Protein AF-A0A542MFL9-F1 (afdb_monomer_lite)

Secondary structure (DSSP, 8-state):
------PPPEEEEEEEEE-TTSSEEEEEEEEE-STTS--EEEEEEEETTSPPPSS--SSEEEEB----EEEEEETTEEEEE--TT--EEEE-SEETTEEEEEE-

Structure (mmCIF, N/CA/C/O backbone):
data_AF-A0A542MFL9-F1
#
_entry.id   AF-A0A542MFL9-F1
#
loop_
_atom_site.group_PDB
_atom_site.id
_atom_site.type_symbol
_atom_site.label_atom_id
_atom_site.label_alt_id
_atom_site.label_comp_id
_atom_site.label_asym_id
_atom_site.label_entity_id
_atom_site.label_seq_id
_atom_site.pdbx_PDB_ins_code
_atom_site.Cartn_x
_atom_site.Cartn_y
_atom_site.Cartn_z
_atom_site.occupancy
_atom_site.B_iso_or_equiv
_atom_site.auth_seq_id
_atom_site.auth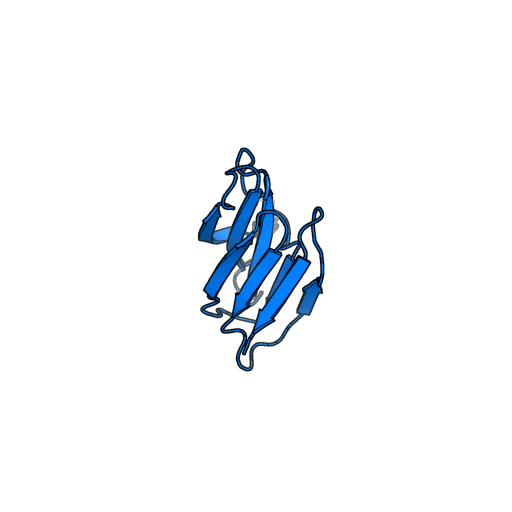_comp_id
_atom_site.auth_asym_id
_atom_site.auth_atom_id
_atom_site.pdbx_PDB_model_num
ATOM 1 N N . MET A 1 1 ? 30.887 21.694 -9.631 1.00 42.88 1 MET A N 1
ATOM 2 C CA . MET A 1 1 ? 29.467 21.310 -9.766 1.00 42.88 1 MET A CA 1
ATOM 3 C C . MET A 1 1 ? 29.339 19.926 -9.159 1.00 42.88 1 MET A C 1
ATOM 5 O O . MET A 1 1 ? 29.827 18.977 -9.754 1.00 42.88 1 MET A O 1
ATOM 9 N N . ILE A 1 2 ? 28.844 19.821 -7.926 1.00 41.28 2 ILE A N 1
ATOM 10 C CA . ILE A 1 2 ? 28.672 18.522 -7.268 1.00 41.28 2 ILE A CA 1
ATOM 11 C C . ILE A 1 2 ? 27.303 18.011 -7.713 1.00 41.28 2 ILE A C 1
ATOM 13 O O . ILE A 1 2 ? 26.281 18.442 -7.191 1.00 41.28 2 ILE A O 1
ATOM 17 N N . LEU A 1 3 ? 27.274 17.171 -8.746 1.00 49.34 3 LEU A N 1
ATOM 18 C CA . LEU A 1 3 ? 26.096 16.366 -9.057 1.00 49.34 3 LEU A CA 1
ATOM 19 C C . LEU A 1 3 ? 26.056 15.249 -8.011 1.00 49.34 3 LEU A C 1
ATOM 21 O O . LEU A 1 3 ? 26.541 14.147 -8.253 1.00 49.34 3 LEU A O 1
ATOM 25 N N . SER A 1 4 ? 25.551 15.561 -6.815 1.00 49.38 4 SER A N 1
ATOM 26 C CA . SER A 1 4 ? 25.119 14.543 -5.859 1.00 49.38 4 SER A CA 1
ATOM 27 C C . SER A 1 4 ? 23.915 13.839 -6.476 1.00 49.38 4 SER A C 1
ATOM 29 O O . SER A 1 4 ? 22.775 14.217 -6.231 1.00 49.38 4 SER A O 1
ATOM 31 N N . GLY A 1 5 ? 24.186 12.868 -7.348 1.00 47.75 5 GLY A N 1
ATOM 32 C CA . GLY A 1 5 ? 23.206 11.946 -7.906 1.00 47.75 5 GLY A CA 1
ATOM 33 C C . GLY A 1 5 ? 22.710 10.995 -6.825 1.00 47.75 5 GLY A C 1
ATOM 34 O O . GLY A 1 5 ? 23.019 9.811 -6.844 1.00 47.75 5 GLY A O 1
ATOM 35 N N . CYS A 1 6 ? 21.976 11.526 -5.854 1.00 55.62 6 CYS A N 1
ATOM 36 C CA . CYS A 1 6 ? 20.904 10.773 -5.238 1.00 55.62 6 CYS A CA 1
ATOM 37 C C . CYS A 1 6 ? 19.684 11.140 -6.074 1.00 55.62 6 CYS A C 1
ATOM 39 O O . CYS A 1 6 ? 19.081 12.182 -5.821 1.00 55.62 6 CYS A O 1
ATOM 41 N N . ASP A 1 7 ? 19.378 10.364 -7.118 1.00 56.97 7 ASP A N 1
ATOM 42 C CA . ASP A 1 7 ? 18.046 10.441 -7.721 1.00 56.97 7 ASP A CA 1
ATOM 43 C C . ASP A 1 7 ? 17.049 10.317 -6.560 1.00 56.97 7 ASP A C 1
ATOM 45 O O . ASP A 1 7 ? 17.104 9.313 -5.835 1.00 56.97 7 ASP A O 1
ATOM 49 N N . PRO A 1 8 ? 16.225 11.344 -6.287 1.00 71.81 8 PRO A N 1
ATOM 50 C CA . PRO A 1 8 ? 15.265 11.252 -5.208 1.00 71.81 8 PRO A CA 1
ATOM 51 C C . PRO A 1 8 ? 14.322 10.106 -5.564 1.00 71.81 8 PRO A C 1
ATOM 53 O O . PRO A 1 8 ? 13.718 10.093 -6.636 1.00 71.81 8 PRO A O 1
ATOM 56 N N . CYS A 1 9 ? 14.244 9.101 -4.694 1.00 78.88 9 CYS A N 1
ATOM 57 C CA . CYS A 1 9 ? 13.178 8.125 -4.807 1.00 78.88 9 CYS A CA 1
ATOM 58 C C . CYS A 1 9 ? 11.870 8.878 -4.603 1.00 78.88 9 CYS A C 1
ATOM 60 O O . CYS A 1 9 ? 11.643 9.444 -3.542 1.00 78.88 9 CYS A O 1
ATOM 62 N N . GLU A 1 10 ? 11.024 8.900 -5.621 1.00 83.25 10 GLU A N 1
ATOM 63 C CA . GLU A 1 10 ? 9.725 9.544 -5.528 1.00 83.25 10 GLU A CA 1
ATOM 64 C C . GLU A 1 10 ? 8.655 8.482 -5.284 1.00 83.25 10 GLU A C 1
ATOM 66 O O . GLU A 1 10 ? 8.645 7.430 -5.932 1.00 83.25 10 GLU A O 1
ATOM 71 N N . ASN A 1 11 ? 7.778 8.758 -4.318 1.00 89.56 11 ASN A N 1
ATOM 72 C CA . ASN A 1 11 ? 6.622 7.939 -3.984 1.00 89.56 11 ASN A CA 1
ATOM 73 C C . ASN A 1 11 ? 5.354 8.637 -4.495 1.00 89.56 11 ASN A C 1
ATOM 75 O O . ASN A 1 11 ? 4.815 9.528 -3.837 1.00 89.56 11 ASN A O 1
ATOM 79 N N . GLU A 1 12 ? 4.842 8.209 -5.644 1.00 89.44 12 GLU A N 1
ATOM 80 C CA . GLU A 1 12 ? 3.598 8.729 -6.208 1.00 89.44 12 GLU A CA 1
ATOM 81 C C . GLU A 1 12 ? 2.404 7.944 -5.656 1.00 89.44 12 GLU A C 1
ATOM 83 O O . GLU A 1 12 ? 2.225 6.762 -5.947 1.00 89.44 12 GLU A O 1
ATOM 88 N N . THR A 1 13 ? 1.563 8.581 -4.842 1.00 92.12 13 THR A N 1
ATOM 89 C CA . THR A 1 13 ? 0.382 7.911 -4.278 1.00 92.12 13 THR A CA 1
ATOM 90 C C . THR A 1 13 ? -0.694 7.717 -5.344 1.00 92.12 13 THR A C 1
ATOM 92 O O . THR A 1 13 ? -1.266 8.682 -5.837 1.00 92.12 13 THR A O 1
ATOM 95 N N . SER A 1 14 ? -1.023 6.460 -5.635 1.00 90.88 14 SER A N 1
ATOM 96 C CA . SER A 1 14 ? -2.067 6.082 -6.592 1.00 90.88 14 SER A CA 1
ATOM 97 C C . SER A 1 14 ? -3.430 5.907 -5.916 1.00 90.88 14 SER A C 1
ATOM 99 O O . SER A 1 14 ? -4.457 6.339 -6.438 1.00 90.88 14 SER A O 1
ATOM 101 N N . GLN A 1 15 ? -3.458 5.303 -4.723 1.00 92.25 15 GLN A N 1
ATOM 102 C CA . GLN A 1 15 ? -4.695 5.049 -3.985 1.00 92.25 15 GLN A CA 1
ATOM 103 C C . GLN A 1 15 ? -4.469 5.202 -2.482 1.00 92.25 15 GLN A C 1
ATOM 105 O O . GLN A 1 15 ? -3.443 4.799 -1.948 1.00 92.25 15 GLN A O 1
ATOM 110 N N . THR A 1 16 ? -5.451 5.743 -1.765 1.00 94.62 16 THR A N 1
ATOM 111 C CA . THR A 1 16 ? -5.478 5.725 -0.297 1.00 94.62 16 THR A CA 1
ATOM 112 C C . THR A 1 16 ? -6.846 5.266 0.176 1.00 94.62 16 THR A C 1
ATOM 114 O O . THR A 1 16 ? -7.864 5.811 -0.242 1.00 94.62 16 THR A O 1
ATOM 117 N N . VAL A 1 17 ? -6.873 4.267 1.057 1.00 95.31 17 VAL A N 1
ATOM 118 C CA . VAL A 1 17 ? -8.105 3.713 1.626 1.00 95.31 17 VAL A CA 1
ATOM 119 C C . VAL A 1 17 ? -7.994 3.707 3.143 1.00 95.31 17 VAL A C 1
ATOM 121 O O . VAL A 1 17 ? -7.095 3.082 3.708 1.00 95.31 17 VAL A O 1
ATOM 124 N N . ILE A 1 18 ? -8.911 4.398 3.810 1.00 95.25 18 ILE A N 1
ATOM 125 C CA . ILE A 1 18 ? -8.951 4.504 5.272 1.00 95.25 18 ILE A CA 1
ATOM 126 C C . ILE A 1 18 ? -9.678 3.280 5.851 1.00 95.25 18 ILE A C 1
ATOM 128 O O . ILE A 1 18 ? -10.625 2.772 5.247 1.00 95.25 18 ILE A O 1
ATOM 132 N N . SER A 1 19 ? -9.219 2.783 7.001 1.00 95.06 19 SER A N 1
ATOM 133 C CA . SER A 1 19 ? -9.868 1.684 7.717 1.00 95.06 19 SER A CA 1
ATOM 134 C C . SER A 1 19 ? -11.237 2.113 8.275 1.00 95.06 19 SER A C 1
ATOM 136 O O . SER A 1 19 ? -11.455 3.304 8.501 1.00 95.06 19 SER A O 1
ATOM 138 N N . PRO A 1 20 ? -12.171 1.182 8.545 1.00 94.50 20 PRO A N 1
ATOM 139 C CA . PRO A 1 20 ? -13.513 1.525 9.024 1.00 94.50 20 PRO A CA 1
ATOM 140 C C . PRO A 1 20 ? -13.551 2.380 10.304 1.00 94.50 20 PRO A C 1
ATOM 142 O O . PRO A 1 20 ? -14.404 3.253 10.424 1.00 94.50 20 PRO A O 1
ATOM 145 N N . SER A 1 21 ? -12.622 2.177 11.244 1.00 93.62 21 SER A N 1
ATOM 146 C CA . SER A 1 21 ? -12.489 3.003 12.458 1.00 93.62 21 SER A CA 1
ATOM 147 C C . SER A 1 21 ? -11.778 4.338 12.244 1.00 93.62 21 SER A C 1
ATOM 149 O O . SER A 1 21 ? -11.713 5.140 13.174 1.00 93.62 21 SER A O 1
ATOM 151 N N . GLY A 1 22 ? -11.183 4.573 11.072 1.00 93.62 22 GLY A N 1
ATOM 152 C CA . GLY A 1 22 ? -10.405 5.779 10.797 1.00 93.62 22 GLY A CA 1
ATOM 153 C C . GLY A 1 22 ? -9.022 5.820 11.451 1.00 93.62 22 GLY A C 1
ATOM 154 O O . GLY A 1 22 ? -8.362 6.851 11.381 1.00 93.62 22 GLY A O 1
ATOM 155 N N . LYS A 1 23 ? -8.565 4.738 12.097 1.00 93.62 23 LYS A N 1
ATOM 156 C CA . LYS A 1 23 ? -7.264 4.706 12.792 1.00 93.62 23 LYS A CA 1
ATOM 157 C C . LYS A 1 23 ? -6.090 4.455 11.857 1.00 93.62 23 LYS A C 1
ATOM 159 O O . LYS A 1 23 ? -5.011 5.004 12.064 1.00 93.62 23 LYS A O 1
ATOM 164 N N . LEU A 1 24 ? -6.293 3.622 10.842 1.00 95.38 24 LEU A N 1
ATOM 165 C CA . LEU A 1 24 ? -5.266 3.227 9.886 1.00 95.38 24 LEU A CA 1
ATOM 166 C C . LEU A 1 24 ? -5.690 3.618 8.476 1.00 95.38 24 LEU A C 1
ATOM 168 O O . LEU A 1 24 ? -6.874 3.785 8.182 1.00 95.38 24 LEU A O 1
ATOM 172 N N . LYS A 1 25 ? -4.719 3.725 7.580 1.00 95.50 25 LYS A N 1
ATOM 173 C CA . LYS A 1 25 ? -4.954 3.812 6.144 1.00 95.50 25 LYS A CA 1
ATOM 174 C C . LYS A 1 25 ? -3.960 2.941 5.397 1.00 95.50 25 LYS A C 1
ATOM 176 O O . LYS A 1 25 ? -2.810 2.792 5.803 1.00 95.50 25 LYS A O 1
ATOM 181 N N . ALA A 1 26 ? -4.439 2.357 4.312 1.00 95.12 26 ALA A N 1
ATOM 182 C CA . ALA A 1 26 ? -3.631 1.639 3.350 1.00 95.12 26 ALA A CA 1
ATOM 183 C C . ALA A 1 26 ? -3.385 2.573 2.167 1.00 95.12 26 ALA A C 1
ATOM 185 O O . ALA A 1 26 ? -4.335 3.081 1.568 1.00 95.12 26 ALA A O 1
ATOM 186 N N . VAL A 1 27 ? -2.118 2.813 1.859 1.00 95.12 27 VAL A N 1
ATOM 187 C CA . VAL A 1 27 ? -1.676 3.684 0.775 1.00 95.12 27 VAL A CA 1
ATOM 188 C C . VAL A 1 27 ? -1.000 2.814 -0.272 1.00 95.12 27 VAL A C 1
ATOM 190 O O . VAL A 1 27 ? -0.041 2.109 0.038 1.00 95.12 27 VAL A O 1
ATOM 193 N N . VAL A 1 28 ? -1.517 2.852 -1.495 1.00 94.44 28 VAL A N 1
ATOM 194 C CA . VAL A 1 28 ? -0.886 2.283 -2.685 1.00 94.44 28 VAL A CA 1
ATOM 195 C C . VAL A 1 28 ? -0.150 3.401 -3.387 1.00 94.44 28 VAL A C 1
ATOM 197 O O . VAL A 1 28 ? -0.741 4.439 -3.692 1.00 94.44 28 VAL A O 1
AT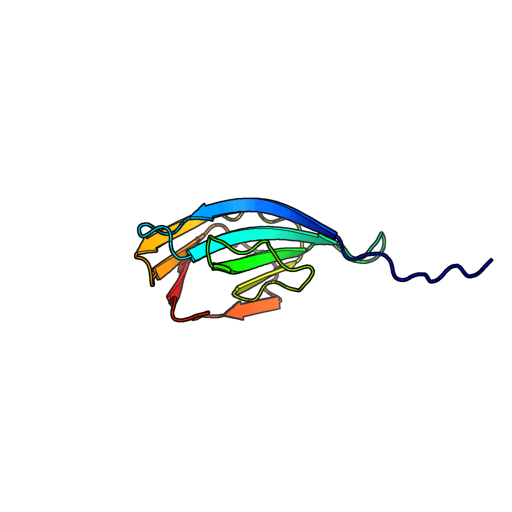OM 200 N N . PHE A 1 29 ? 1.124 3.187 -3.656 1.00 93.00 29 PHE A N 1
ATOM 201 C CA . PHE A 1 29 ? 1.964 4.171 -4.307 1.00 93.00 29 PHE A CA 1
ATOM 202 C C . PHE A 1 29 ? 2.939 3.500 -5.261 1.00 93.00 29 PHE A C 1
ATOM 204 O O . PHE A 1 29 ? 3.339 2.350 -5.075 1.00 93.00 29 PHE A O 1
ATOM 211 N N . ASN A 1 30 ? 3.319 4.232 -6.294 1.00 91.38 30 ASN A N 1
ATOM 212 C CA . ASN A 1 30 ? 4.338 3.840 -7.238 1.00 91.38 30 ASN A CA 1
ATOM 213 C C . ASN A 1 30 ? 5.646 4.494 -6.810 1.00 91.38 30 ASN A C 1
ATOM 215 O O . ASN A 1 30 ? 5.714 5.709 -6.657 1.00 91.38 30 ASN A O 1
ATOM 219 N N . ARG A 1 31 ? 6.675 3.678 -6.585 1.00 88.88 31 ARG A N 1
ATOM 220 C CA . ARG A 1 31 ? 8.011 4.159 -6.242 1.00 88.88 31 ARG A CA 1
ATOM 221 C C . ARG A 1 31 ? 8.936 4.051 -7.442 1.00 88.88 31 ARG A C 1
ATOM 223 O O . ARG A 1 31 ? 9.058 2.965 -8.024 1.00 88.88 31 ARG A O 1
ATOM 230 N N . SER A 1 32 ? 9.613 5.151 -7.761 1.00 85.31 32 SER A N 1
ATOM 231 C CA . SER A 1 32 ? 10.650 5.236 -8.794 1.00 85.31 32 SER A CA 1
ATOM 232 C C . SER A 1 32 ? 11.863 5.999 -8.275 1.00 85.31 32 SER A C 1
ATOM 234 O O . SER A 1 32 ? 11.733 7.124 -7.809 1.00 85.31 32 SER A O 1
ATOM 236 N N . CYS A 1 33 ? 13.046 5.396 -8.384 1.00 79.44 33 CYS A N 1
ATOM 237 C CA . CYS A 1 33 ? 14.319 5.994 -7.971 1.00 79.44 33 CYS A CA 1
ATOM 238 C C . CYS A 1 33 ? 15.174 6.347 -9.199 1.00 79.44 33 CYS A C 1
ATOM 240 O O . CYS A 1 33 ? 16.313 5.899 -9.315 1.00 79.44 33 CYS A O 1
ATOM 242 N N . GLY A 1 34 ? 14.590 7.062 -10.166 1.00 69.62 34 GLY A N 1
ATOM 243 C CA . GLY A 1 34 ? 15.273 7.514 -11.384 1.00 69.62 34 GLY A CA 1
ATOM 244 C C . GLY A 1 34 ? 15.097 6.620 -12.621 1.00 69.62 34 GLY A C 1
ATOM 245 O O . GLY A 1 34 ? 14.506 5.542 -12.571 1.00 69.62 34 GLY A O 1
ATOM 246 N N . ALA A 1 35 ? 15.624 7.093 -13.756 1.00 59.75 35 ALA A N 1
ATOM 247 C CA . ALA A 1 35 ? 15.330 6.599 -15.110 1.00 59.75 35 ALA A CA 1
ATOM 248 C C . ALA A 1 35 ? 15.741 5.142 -15.403 1.00 59.75 35 ALA A C 1
ATOM 250 O O . ALA A 1 35 ? 15.240 4.538 -16.351 1.00 59.75 35 ALA A O 1
ATOM 251 N N . THR A 1 36 ? 16.662 4.577 -14.623 1.00 55.75 36 THR A N 1
ATOM 252 C CA . THR A 1 36 ? 17.148 3.197 -14.787 1.00 55.75 36 THR A CA 1
ATOM 253 C C . THR A 1 36 ? 16.498 2.218 -13.812 1.00 55.75 36 THR A C 1
ATOM 255 O O . THR A 1 36 ? 16.604 1.005 -14.007 1.00 55.75 36 THR A O 1
ATOM 258 N N . THR A 1 37 ? 15.792 2.716 -12.794 1.00 63.47 37 THR A N 1
ATOM 259 C CA . THR A 1 37 ? 15.091 1.891 -11.811 1.00 63.47 37 THR A CA 1
ATOM 260 C C . THR A 1 37 ? 13.635 1.750 -12.243 1.00 63.47 37 THR A C 1
ATOM 262 O O . THR A 1 37 ? 12.895 2.729 -12.291 1.00 63.47 37 THR A O 1
ATOM 265 N N . GLY A 1 38 ? 13.211 0.533 -12.594 1.00 70.25 38 GLY A N 1
ATOM 266 C CA . GLY A 1 38 ? 11.825 0.274 -12.989 1.00 70.25 38 GLY A CA 1
ATOM 267 C C . GLY A 1 38 ? 10.827 0.692 -11.903 1.00 70.25 38 GLY A C 1
ATOM 268 O O . GLY A 1 38 ? 11.110 0.565 -10.711 1.00 70.25 38 GLY A O 1
ATOM 269 N N . PHE A 1 39 ? 9.649 1.171 -12.316 1.00 83.62 39 PHE A N 1
ATOM 270 C CA . PHE A 1 39 ? 8.553 1.476 -11.396 1.00 83.62 39 PHE A CA 1
ATOM 271 C C . PHE A 1 39 ? 8.203 0.248 -10.558 1.00 83.62 39 PHE A C 1
ATOM 273 O O . PHE A 1 39 ? 8.205 -0.881 -11.054 1.00 83.62 39 PHE A O 1
ATOM 280 N N . SER A 1 40 ? 7.866 0.470 -9.294 1.00 89.94 40 SER A N 1
ATOM 281 C CA . SER A 1 40 ? 7.376 -0.580 -8.406 1.00 89.94 40 SER A CA 1
ATOM 282 C C . SER A 1 40 ? 6.090 -0.133 -7.737 1.00 89.94 40 SER A C 1
ATOM 284 O O . SER A 1 40 ? 6.011 0.978 -7.221 1.00 89.94 40 SER A O 1
ATOM 286 N N . THR A 1 41 ? 5.074 -0.989 -7.754 1.00 93.00 41 THR A N 1
ATOM 287 C CA . THR A 1 41 ? 3.816 -0.735 -7.049 1.00 93.00 41 THR A CA 1
ATOM 288 C C . THR A 1 41 ? 3.959 -1.247 -5.630 1.00 93.00 41 THR A C 1
ATOM 290 O O . THR A 1 41 ? 4.210 -2.433 -5.413 1.00 93.00 41 THR A O 1
ATOM 293 N N . GLN A 1 42 ? 3.810 -0.364 -4.658 1.00 94.25 42 GLN A N 1
ATOM 294 C CA . GLN A 1 42 ? 4.038 -0.659 -3.255 1.00 94.25 42 GLN A CA 1
ATOM 295 C C . GLN A 1 42 ? 2.803 -0.316 -2.429 1.00 94.25 42 GLN A C 1
ATOM 297 O O . GLN A 1 42 ? 2.004 0.548 -2.788 1.00 94.25 42 GLN A O 1
ATOM 302 N N . VAL A 1 43 ? 2.631 -1.031 -1.322 1.00 94.75 43 VAL A N 1
ATOM 303 C CA . VAL A 1 43 ? 1.542 -0.813 -0.372 1.00 94.75 43 VAL A CA 1
ATOM 304 C C . VAL A 1 43 ? 2.135 -0.624 1.012 1.00 94.75 43 VAL A C 1
ATOM 306 O O . VAL A 1 43 ? 2.935 -1.449 1.469 1.00 94.75 43 VAL A O 1
ATOM 309 N N . SER A 1 44 ? 1.684 0.429 1.687 1.00 94.75 44 SER A N 1
ATOM 310 C CA . SER A 1 44 ? 1.979 0.684 3.092 1.00 94.75 44 SER A CA 1
ATOM 311 C C . SER A 1 44 ? 0.706 0.817 3.910 1.00 94.75 44 SER A C 1
ATOM 313 O O . SER A 1 44 ? -0.233 1.501 3.507 1.00 94.75 44 SER A O 1
ATOM 315 N N . VAL A 1 45 ? 0.696 0.197 5.087 1.00 94.81 45 VAL A N 1
ATOM 316 C CA . VAL A 1 45 ? -0.313 0.438 6.122 1.00 94.81 45 VAL A CA 1
ATOM 317 C C . VAL A 1 45 ? 0.317 1.321 7.188 1.00 94.81 45 VAL A C 1
ATOM 319 O O . VAL A 1 45 ? 1.325 0.940 7.787 1.00 94.81 45 VAL A O 1
ATOM 322 N N . ILE A 1 46 ? -0.273 2.495 7.401 1.00 94.44 46 ILE A N 1
ATOM 323 C CA . ILE A 1 46 ? 0.196 3.518 8.344 1.00 94.44 46 ILE A CA 1
ATOM 324 C C . ILE A 1 46 ? -0.986 4.104 9.127 1.00 94.44 46 ILE A C 1
ATOM 326 O O . ILE A 1 46 ? -2.138 3.953 8.700 1.00 94.44 46 ILE A O 1
ATOM 330 N N . PRO A 1 47 ? -0.747 4.785 10.259 1.00 94.75 47 PRO A N 1
ATOM 331 C CA . PRO A 1 47 ? -1.782 5.553 10.939 1.00 94.75 47 PRO A CA 1
ATOM 332 C C . PRO A 1 47 ? -2.440 6.569 10.003 1.00 94.75 47 PRO A C 1
ATOM 334 O O . PRO A 1 47 ? -1.780 7.215 9.189 1.00 94.75 47 PRO A O 1
ATOM 337 N N . ALA A 1 48 ? -3.760 6.733 10.105 1.00 93.81 48 ALA A N 1
ATOM 338 C CA . ALA A 1 48 ? -4.500 7.629 9.215 1.00 93.81 48 ALA A CA 1
ATOM 339 C C . ALA A 1 48 ? -4.034 9.093 9.326 1.00 93.81 48 ALA A C 1
ATOM 341 O O . ALA A 1 48 ? -4.061 9.825 8.332 1.00 93.81 48 ALA A O 1
ATOM 342 N N . SER A 1 49 ? -3.556 9.482 10.512 1.00 93.06 49 SER A N 1
ATOM 343 C CA . SER A 1 49 ? -2.998 10.797 10.833 1.00 93.06 49 SER A CA 1
ATOM 344 C C . SER A 1 49 ? -1.602 11.052 10.263 1.00 93.06 49 SER A C 1
ATOM 346 O O . SER A 1 49 ? -1.181 12.202 10.224 1.00 93.06 49 SER A O 1
ATOM 348 N N . GLU A 1 50 ? -0.874 10.016 9.842 1.00 92.62 50 GLU A N 1
ATOM 349 C CA . GLU A 1 50 ? 0.505 10.143 9.363 1.00 92.62 50 GLU A CA 1
ATOM 350 C C . GLU A 1 50 ? 0.566 10.227 7.840 1.00 92.62 50 GLU A C 1
ATOM 352 O O . GLU A 1 50 ? -0.238 9.621 7.135 1.00 92.62 50 GLU A O 1
ATOM 357 N N . SER A 1 51 ? 1.519 10.983 7.306 1.00 90.00 51 SER A N 1
ATOM 358 C CA . SER A 1 51 ? 1.789 11.001 5.866 1.00 90.00 51 SER A CA 1
ATOM 359 C C . SER A 1 51 ? 2.593 9.772 5.451 1.00 90.00 51 SER A C 1
ATOM 361 O O . SER A 1 51 ? 3.298 9.184 6.268 1.00 90.00 51 SER A O 1
ATOM 363 N N . LEU A 1 52 ? 2.492 9.384 4.176 1.00 88.81 52 LEU A N 1
ATOM 364 C CA . LEU A 1 52 ? 3.334 8.321 3.633 1.00 88.81 52 LEU A CA 1
ATOM 365 C C . LEU A 1 52 ? 4.812 8.729 3.798 1.00 88.81 52 LEU A C 1
ATOM 367 O O . LEU A 1 52 ? 5.179 9.797 3.304 1.00 88.81 52 LEU A O 1
ATOM 371 N N . PRO A 1 53 ? 5.645 7.933 4.492 1.00 85.88 53 PRO A N 1
ATOM 372 C CA . PRO A 1 53 ? 7.068 8.225 4.592 1.00 85.88 53 PRO A CA 1
ATOM 373 C C . PRO A 1 53 ? 7.738 8.071 3.221 1.00 85.88 53 PRO A C 1
ATOM 375 O O . PRO A 1 53 ? 7.271 7.307 2.370 1.00 85.88 53 PRO A O 1
ATOM 378 N N . ASP A 1 54 ? 8.869 8.745 3.020 1.00 82.88 54 ASP A N 1
ATOM 379 C CA . ASP A 1 54 ? 9.733 8.536 1.850 1.00 82.88 54 ASP A CA 1
ATOM 380 C C . ASP A 1 54 ? 10.558 7.238 1.989 1.00 82.88 54 ASP A C 1
ATOM 382 O O . ASP A 1 54 ? 11.787 7.187 1.936 1.00 82.88 54 ASP A O 1
ATOM 386 N N . GLU A 1 55 ? 9.849 6.145 2.242 1.00 85.06 55 GLU A N 1
ATOM 38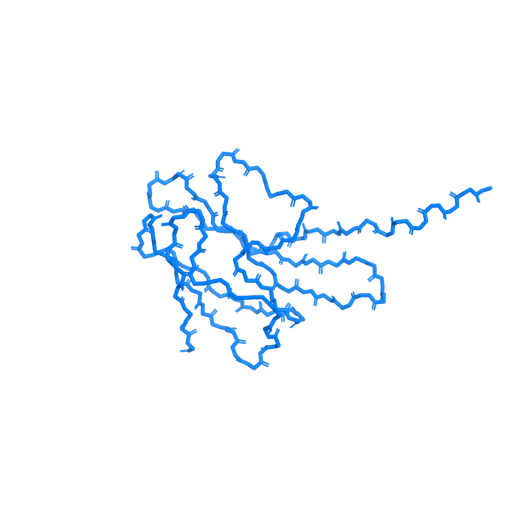7 C CA . GLU A 1 55 ? 10.402 4.821 2.475 1.00 85.06 55 GLU A CA 1
ATOM 388 C C . GLU A 1 55 ? 9.679 3.778 1.620 1.00 85.06 55 GLU A C 1
ATOM 390 O O . GLU A 1 55 ? 8.741 4.072 0.875 1.00 85.06 55 GLU A O 1
ATOM 395 N N . GLY A 1 56 ? 10.175 2.542 1.671 1.00 83.25 56 GLY A N 1
ATOM 396 C CA . GLY A 1 56 ? 9.570 1.429 0.953 1.00 83.25 56 GLY A CA 1
ATOM 397 C C . GLY A 1 56 ? 8.261 0.971 1.596 1.00 83.25 56 GLY A C 1
ATOM 398 O O . GLY A 1 56 ? 8.016 1.165 2.785 1.00 83.25 56 GLY A O 1
ATOM 399 N N . GLY A 1 57 ? 7.438 0.306 0.794 1.00 87.19 57 GLY A N 1
ATOM 400 C CA . GLY A 1 57 ? 6.204 -0.346 1.193 1.00 87.19 57 GLY A CA 1
ATOM 401 C C . GLY A 1 57 ? 6.443 -1.373 2.291 1.00 87.19 57 GLY A C 1
ATOM 402 O O . GLY A 1 57 ? 7.202 -2.325 2.098 1.00 87.19 57 GLY A O 1
ATOM 403 N N . ASN A 1 58 ? 5.761 -1.226 3.427 1.00 92.88 58 ASN A N 1
ATOM 404 C CA . ASN A 1 58 ? 5.878 -2.182 4.531 1.00 92.88 58 ASN A CA 1
ATOM 405 C C . ASN A 1 58 ? 5.013 -3.443 4.334 1.00 92.88 58 ASN A C 1
ATOM 407 O O . ASN A 1 58 ? 5.239 -4.454 4.996 1.00 92.88 58 ASN A O 1
ATOM 411 N N . THR A 1 59 ? 4.025 -3.396 3.432 1.00 92.88 59 THR A N 1
ATOM 412 C CA . THR A 1 59 ? 3.006 -4.444 3.283 1.00 92.88 59 THR A CA 1
ATOM 413 C C . THR A 1 59 ? 3.222 -5.303 2.043 1.00 92.88 59 THR A C 1
ATOM 415 O O . THR A 1 59 ? 3.260 -6.530 2.142 1.00 92.88 59 THR A O 1
ATOM 418 N N . LEU A 1 60 ? 3.362 -4.672 0.878 1.00 93.06 60 LEU A N 1
ATOM 419 C CA . LEU A 1 60 ? 3.508 -5.349 -0.411 1.00 93.06 60 LEU A CA 1
ATOM 420 C C . LEU A 1 60 ? 4.425 -4.522 -1.314 1.00 93.06 60 LEU A C 1
ATOM 422 O O . LEU A 1 60 ? 4.296 -3.302 -1.353 1.00 93.06 60 LEU A O 1
ATOM 426 N N . VAL A 1 61 ? 5.311 -5.178 -2.059 1.00 93.06 61 VAL A N 1
ATOM 427 C CA . VAL A 1 61 ? 6.145 -4.560 -3.099 1.00 93.06 61 VAL A CA 1
ATOM 428 C C . VAL A 1 61 ? 6.069 -5.431 -4.344 1.00 93.06 61 VAL A C 1
ATOM 430 O O . VAL A 1 61 ? 6.445 -6.604 -4.308 1.00 93.06 61 VAL A O 1
ATOM 433 N N . LEU A 1 62 ? 5.584 -4.851 -5.437 1.00 92.50 62 LEU A N 1
ATOM 434 C CA . LEU A 1 62 ? 5.464 -5.474 -6.748 1.00 92.50 62 LEU A CA 1
ATOM 435 C C . LEU A 1 62 ? 6.360 -4.768 -7.763 1.00 92.50 62 LEU A C 1
ATOM 437 O O . LEU A 1 62 ? 6.532 -3.551 -7.717 1.00 92.50 62 LEU A O 1
ATOM 441 N N . GLY A 1 63 ? 6.893 -5.531 -8.709 1.00 90.44 63 GLY A N 1
ATOM 442 C CA . GLY A 1 63 ? 7.572 -5.000 -9.883 1.00 90.44 63 GLY A CA 1
ATOM 443 C C . GLY A 1 63 ? 6.589 -4.491 -10.925 1.00 90.44 63 GLY A C 1
ATOM 444 O O . GLY A 1 63 ? 5.638 -5.187 -11.277 1.00 90.44 63 GLY A O 1
ATOM 445 N N . GLY A 1 64 ? 6.855 -3.295 -11.442 1.00 88.94 64 GLY A N 1
ATOM 446 C CA . GLY A 1 64 ? 6.029 -2.625 -12.437 1.00 88.94 64 GLY A CA 1
ATOM 447 C C . GLY A 1 64 ? 4.850 -1.856 -11.842 1.00 88.94 64 GLY A C 1
ATOM 448 O O . GLY A 1 64 ? 4.665 -1.760 -10.625 1.00 88.94 64 GLY A O 1
ATOM 449 N N . THR A 1 65 ? 4.038 -1.307 -12.741 1.00 88.19 65 THR A N 1
ATOM 450 C CA . THR A 1 65 ? 2.778 -0.629 -12.419 1.00 88.19 65 THR A CA 1
ATOM 451 C C . THR A 1 65 ? 1.640 -1.640 -12.471 1.00 88.19 65 THR A C 1
ATOM 453 O O . THR A 1 65 ? 1.315 -2.160 -13.537 1.00 88.19 65 THR A O 1
ATOM 456 N N . VAL A 1 66 ? 1.048 -1.932 -11.315 1.00 90.44 66 VAL A N 1
ATOM 457 C CA . VAL A 1 66 ? 0.009 -2.950 -11.147 1.00 90.44 66 VAL A CA 1
ATOM 458 C C . VAL A 1 66 ? -1.243 -2.278 -10.587 1.00 90.44 66 VAL A C 1
ATOM 460 O O . VAL A 1 66 ? -1.163 -1.668 -9.520 1.00 90.44 66 VAL A O 1
ATOM 463 N N . PRO A 1 67 ? -2.405 -2.382 -11.256 1.00 88.06 67 PRO A N 1
ATOM 464 C CA . PRO A 1 67 ? -3.652 -1.810 -10.762 1.00 88.06 67 PRO A CA 1
ATOM 465 C C . PRO A 1 67 ? -4.208 -2.666 -9.617 1.00 88.06 67 PRO A C 1
ATOM 467 O O . PRO A 1 67 ? -5.109 -3.487 -9.791 1.00 88.06 67 PRO A O 1
ATOM 470 N N . LEU A 1 68 ? -3.633 -2.495 -8.428 1.00 91.38 68 LEU A N 1
ATOM 471 C CA . LEU A 1 68 ? -4.090 -3.166 -7.220 1.00 91.38 68 LEU A CA 1
ATOM 472 C C . LEU A 1 68 ? -5.413 -2.579 -6.740 1.00 91.38 68 LEU A C 1
ATOM 474 O O . LEU A 1 68 ? -5.617 -1.371 -6.729 1.00 91.38 68 LEU A O 1
ATOM 478 N N . THR A 1 69 ? -6.291 -3.458 -6.270 1.00 91.94 69 THR A N 1
ATOM 479 C CA . THR A 1 69 ? -7.500 -3.067 -5.551 1.00 91.94 69 THR A CA 1
ATOM 480 C C . THR A 1 69 ? -7.333 -3.383 -4.077 1.00 91.94 69 THR A C 1
ATOM 482 O O . THR A 1 69 ? -7.158 -4.545 -3.690 1.00 91.94 69 THR A O 1
ATOM 485 N N . VAL A 1 70 ? -7.416 -2.336 -3.261 1.00 93.56 70 VAL A N 1
ATOM 486 C CA . VAL A 1 70 ? -7.284 -2.404 -1.807 1.00 93.56 70 VAL A CA 1
ATOM 487 C C . VAL A 1 70 ? -8.632 -2.166 -1.149 1.00 93.56 70 VAL A C 1
ATOM 489 O O . VAL A 1 70 ? -9.310 -1.183 -1.436 1.00 93.56 70 VAL A O 1
ATOM 492 N N . ALA A 1 71 ? -9.021 -3.062 -0.245 1.00 94.19 71 ALA A N 1
ATOM 493 C CA . ALA A 1 71 ? -10.263 -2.940 0.503 1.00 94.19 71 ALA A CA 1
ATOM 494 C C . ALA A 1 71 ? -10.090 -3.431 1.940 1.00 94.19 71 ALA A C 1
ATOM 496 O O . ALA A 1 71 ? -9.692 -4.573 2.182 1.00 94.19 71 ALA A O 1
ATOM 497 N N . TRP A 1 72 ? -10.449 -2.591 2.906 1.00 94.69 72 TRP A N 1
ATOM 498 C CA . TRP A 1 72 ? -10.528 -3.004 4.302 1.00 94.69 72 TRP A CA 1
ATOM 499 C C . TRP A 1 72 ? -11.767 -3.872 4.532 1.00 94.69 72 TRP A C 1
ATOM 501 O O . TRP A 1 72 ? -12.872 -3.531 4.117 1.00 94.69 72 TRP A O 1
ATOM 511 N N . ARG A 1 73 ? -11.582 -5.009 5.204 1.00 94.44 73 ARG A N 1
ATOM 512 C CA . ARG A 1 73 ? -12.668 -5.874 5.695 1.00 94.44 73 ARG A CA 1
ATOM 513 C C . ARG A 1 73 ? -13.025 -5.568 7.144 1.00 94.44 73 ARG A C 1
ATOM 515 O O . ARG A 1 73 ? -14.178 -5.717 7.529 1.00 94.44 73 ARG A O 1
ATOM 522 N N . SER A 1 74 ? -12.036 -5.159 7.927 1.00 93.44 74 SER A N 1
ATOM 523 C CA . SER A 1 74 ? -12.157 -4.696 9.309 1.00 93.44 74 SER A CA 1
ATOM 524 C C . SER A 1 74 ? -10.939 -3.832 9.634 1.00 93.44 74 SER A C 1
ATOM 526 O O . SER A 1 74 ? -10.030 -3.726 8.815 1.00 93.44 74 SER A O 1
ATOM 528 N N . ASP A 1 75 ? -10.860 -3.261 10.831 1.00 91.62 75 ASP A N 1
ATOM 529 C CA . ASP A 1 75 ? -9.682 -2.492 11.259 1.00 91.62 75 ASP A CA 1
ATOM 530 C C . ASP A 1 75 ? -8.387 -3.301 11.354 1.00 91.62 75 ASP A C 1
ATOM 532 O O . ASP A 1 75 ? -7.303 -2.727 11.329 1.00 91.62 75 ASP A O 1
ATOM 536 N N . ALA A 1 76 ? -8.498 -4.627 11.429 1.00 92.81 76 ALA A N 1
ATOM 537 C CA . ALA A 1 76 ? -7.372 -5.548 11.499 1.00 92.81 76 ALA A CA 1
ATOM 538 C C . ALA A 1 76 ? -7.329 -6.508 10.300 1.00 92.81 76 ALA A C 1
ATOM 540 O O . ALA A 1 76 ? -6.627 -7.515 10.340 1.00 92.81 76 ALA A O 1
ATOM 541 N N . SER A 1 77 ? -8.094 -6.257 9.234 1.00 93.69 77 SER A N 1
ATOM 542 C CA . SER A 1 77 ? -8.111 -7.127 8.055 1.00 93.69 77 SER A CA 1
ATOM 543 C C . SER A 1 77 ? -8.158 -6.319 6.769 1.00 93.69 77 SER A C 1
ATOM 545 O O . SER A 1 77 ? -9.160 -5.672 6.459 1.00 93.69 77 SER A O 1
ATOM 547 N N . LEU A 1 78 ? -7.081 -6.413 5.996 1.00 94.81 78 LEU A N 1
ATOM 548 C CA . LEU A 1 78 ? -6.929 -5.778 4.698 1.00 94.81 78 LEU A CA 1
ATOM 549 C C . LEU A 1 78 ? -6.976 -6.836 3.600 1.00 94.81 78 LEU A C 1
ATOM 551 O O . LEU A 1 78 ? -6.249 -7.825 3.655 1.00 94.81 78 LEU A O 1
ATOM 555 N N . ASN A 1 79 ? -7.792 -6.607 2.578 1.00 94.75 79 ASN A N 1
ATOM 556 C CA . ASN A 1 79 ? -7.788 -7.418 1.374 1.00 94.75 79 ASN A CA 1
ATOM 557 C C . ASN A 1 79 ? -7.100 -6.667 0.238 1.00 94.75 79 ASN A C 1
ATOM 559 O O . ASN A 1 79 ? -7.474 -5.543 -0.094 1.00 94.75 79 ASN A O 1
ATOM 563 N N . LEU A 1 80 ? -6.139 -7.340 -0.382 1.00 93.25 80 LEU A N 1
ATOM 564 C CA . LEU A 1 80 ? -5.449 -6.903 -1.584 1.00 93.25 80 LEU A CA 1
ATOM 565 C C . LEU A 1 80 ? -5.820 -7.848 -2.722 1.00 93.25 80 LEU A C 1
ATOM 567 O O . LEU A 1 80 ? -5.836 -9.066 -2.544 1.00 93.25 80 LEU A O 1
ATOM 571 N N . SER A 1 81 ? -6.145 -7.288 -3.879 1.00 92.38 81 SER A N 1
ATOM 572 C CA . SER A 1 81 ? -6.525 -8.047 -5.073 1.00 92.38 81 SER A CA 1
ATOM 573 C C . SER A 1 81 ? -5.988 -7.397 -6.340 1.00 92.38 81 SER A C 1
ATOM 575 O O . SER A 1 81 ? -5.599 -6.231 -6.312 1.00 92.38 81 SER A O 1
ATOM 577 N N . GLY A 1 82 ? -5.932 -8.158 -7.435 1.00 88.69 82 GLY A N 1
ATOM 578 C CA . GLY A 1 82 ? -5.393 -7.670 -8.708 1.00 88.69 82 GLY A CA 1
ATOM 579 C C . G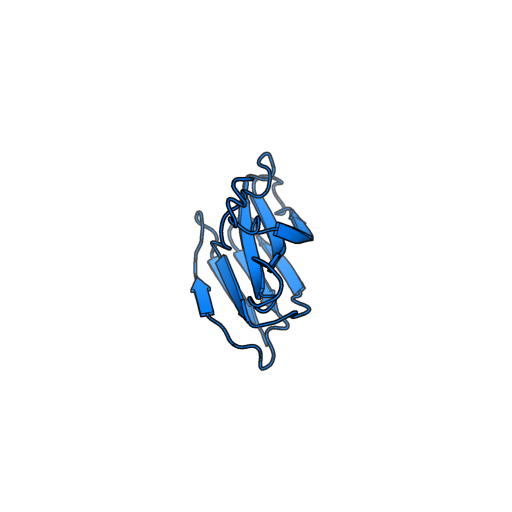LY A 1 82 ? -3.873 -7.793 -8.837 1.00 88.69 82 GLY A C 1
ATOM 580 O O . GLY A 1 82 ? -3.275 -7.077 -9.631 1.00 88.69 82 GLY A O 1
ATOM 581 N N . LEU A 1 83 ? -3.233 -8.690 -8.072 1.00 88.12 83 LEU A N 1
ATOM 582 C CA . LEU A 1 83 ? -1.792 -8.954 -8.209 1.00 88.12 83 LEU A CA 1
ATOM 583 C C . LEU A 1 83 ? -1.467 -9.587 -9.575 1.00 88.12 83 LEU A C 1
ATOM 585 O O . LEU A 1 83 ? -0.402 -9.329 -10.131 1.00 88.12 83 LEU A O 1
ATOM 589 N N . GLY A 1 84 ? -2.381 -10.392 -10.128 1.00 85.62 84 GLY A N 1
ATOM 590 C CA . GLY A 1 84 ? -2.222 -11.017 -11.440 1.00 85.62 84 GLY A CA 1
ATOM 591 C C . GLY A 1 84 ? -0.908 -11.795 -11.562 1.00 85.62 84 GLY A C 1
ATOM 592 O O . GLY A 1 84 ? -0.550 -12.571 -10.679 1.00 85.62 84 GLY A O 1
ATOM 593 N N . ALA A 1 85 ? -0.180 -11.564 -12.657 1.00 84.19 85 ALA A N 1
ATOM 594 C CA . ALA A 1 85 ? 1.142 -12.143 -12.912 1.00 84.19 85 ALA A CA 1
ATOM 595 C C . ALA A 1 85 ? 2.304 -11.212 -12.506 1.00 84.19 85 ALA A C 1
ATOM 597 O O . ALA A 1 85 ? 3.427 -11.385 -12.982 1.00 84.19 85 ALA A O 1
ATOM 598 N N . ALA A 1 86 ? 2.048 -10.196 -11.675 1.00 87.94 86 ALA A N 1
ATOM 599 C CA . ALA A 1 86 ? 3.084 -9.260 -11.257 1.00 87.94 86 ALA A CA 1
ATOM 600 C C . ALA A 1 86 ? 4.181 -9.953 -10.439 1.00 87.94 86 ALA A C 1
ATOM 602 O O . ALA A 1 86 ? 3.919 -10.842 -9.625 1.00 87.94 86 ALA A O 1
ATOM 603 N N . SER A 1 87 ? 5.424 -9.504 -10.613 1.00 89.81 87 SER A N 1
ATOM 604 C CA . SER A 1 87 ? 6.549 -9.985 -9.813 1.00 89.81 87 SER A CA 1
ATOM 605 C C . SER A 1 87 ? 6.436 -9.455 -8.385 1.00 89.81 87 SER A C 1
ATOM 607 O O . SER A 1 87 ? 6.524 -8.252 -8.157 1.00 89.81 87 SER A O 1
ATOM 609 N N . VAL A 1 88 ? 6.237 -10.345 -7.417 1.00 92.00 88 VAL A N 1
ATOM 610 C CA . VAL A 1 88 ? 6.135 -9.993 -5.996 1.00 92.00 88 VAL A CA 1
ATOM 611 C C . VAL A 1 88 ? 7.531 -10.012 -5.376 1.00 92.00 88 VAL A C 1
ATOM 613 O O . VAL A 1 88 ? 8.145 -11.071 -5.283 1.00 92.00 88 VAL A O 1
ATOM 616 N N . PHE A 1 89 ? 8.024 -8.857 -4.931 1.00 89.81 89 PHE A N 1
ATOM 617 C CA . PHE A 1 89 ? 9.316 -8.736 -4.244 1.00 89.81 89 PHE A CA 1
ATOM 618 C C . PHE A 1 89 ? 9.183 -8.823 -2.726 1.00 89.81 89 PHE A C 1
ATOM 620 O O . PHE A 1 89 ? 10.010 -9.446 -2.068 1.00 89.81 89 PHE A O 1
ATOM 627 N N . ASN A 1 90 ? 8.137 -8.213 -2.168 1.00 90.19 90 ASN A N 1
ATOM 628 C CA . ASN A 1 90 ? 7.841 -8.273 -0.741 1.00 90.19 90 ASN A CA 1
ATOM 629 C C . ASN A 1 90 ? 6.349 -8.513 -0.539 1.00 90.19 90 ASN A C 1
ATOM 631 O O . ASN A 1 90 ? 5.534 -7.879 -1.204 1.00 90.19 90 ASN A O 1
ATOM 635 N N . ARG A 1 91 ? 5.988 -9.406 0.382 1.00 92.06 91 ARG A N 1
ATOM 636 C CA . ARG A 1 91 ? 4.598 -9.722 0.715 1.00 92.06 91 ARG A CA 1
ATOM 637 C C . ARG A 1 91 ? 4.500 -10.092 2.182 1.00 92.06 91 ARG A C 1
ATOM 639 O O . ARG A 1 91 ? 4.845 -11.208 2.563 1.00 92.06 91 ARG A O 1
ATOM 646 N N . SER A 1 92 ? 3.960 -9.189 2.986 1.00 92.25 92 SER A N 1
ATOM 647 C CA . SER A 1 92 ? 3.681 -9.481 4.384 1.00 92.25 92 SER A CA 1
ATOM 648 C C . SER A 1 92 ? 2.260 -10.010 4.559 1.00 92.25 92 SER A C 1
ATOM 650 O O . SER A 1 92 ? 1.313 -9.496 3.965 1.00 92.25 92 SER A O 1
ATOM 652 N N . SER A 1 93 ? 2.089 -11.044 5.380 1.00 90.94 93 SER A N 1
ATOM 653 C CA . SER A 1 93 ? 0.770 -11.515 5.822 1.00 90.94 93 SER A CA 1
ATOM 654 C C . SER A 1 93 ? 0.212 -10.699 6.991 1.00 90.94 93 SER A C 1
ATOM 656 O O . SER A 1 93 ? -0.970 -10.824 7.309 1.00 90.94 93 SER A O 1
ATOM 658 N N . SER A 1 94 ? 1.039 -9.873 7.639 1.00 91.38 94 SER A N 1
ATOM 659 C CA . SER A 1 94 ? 0.615 -9.014 8.744 1.00 91.38 94 SER A CA 1
ATOM 660 C C . SER A 1 94 ? 1.516 -7.794 8.924 1.00 91.38 94 SER A C 1
ATOM 662 O O . SER A 1 94 ? 2.735 -7.936 9.004 1.00 91.38 94 SER A O 1
ATOM 664 N N . VAL A 1 95 ? 0.929 -6.609 9.069 1.00 91.62 95 VAL A N 1
ATOM 665 C CA . VAL A 1 95 ? 1.647 -5.344 9.306 1.00 91.62 95 VAL A CA 1
ATOM 666 C C . VAL A 1 95 ? 0.894 -4.526 10.3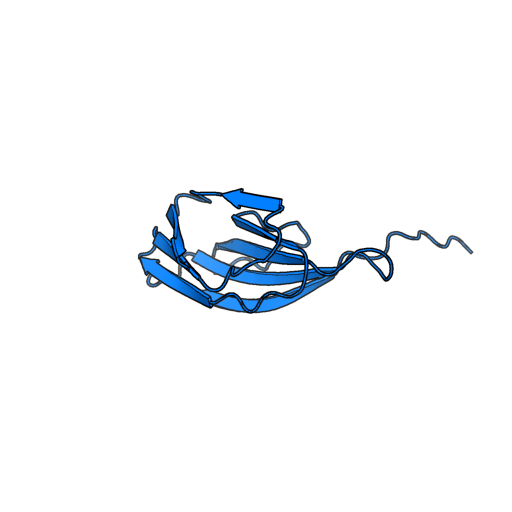39 1.00 91.62 95 VAL A C 1
ATOM 668 O O . VAL A 1 95 ? -0.318 -4.393 10.232 1.00 91.62 95 VAL A O 1
ATOM 671 N N . ALA A 1 96 ? 1.597 -3.966 11.328 1.00 85.69 96 ALA A N 1
ATOM 672 C CA . ALA A 1 96 ? 1.004 -3.084 12.342 1.00 85.69 96 ALA A CA 1
ATOM 673 C C . ALA A 1 96 ? -0.255 -3.671 13.032 1.00 85.69 96 ALA A C 1
ATOM 675 O O . ALA A 1 96 ? -1.197 -2.951 13.347 1.00 85.69 96 ALA A O 1
ATOM 676 N N . GLY A 1 97 ? -0.294 -4.996 13.231 1.00 87.94 97 GLY A N 1
ATOM 677 C CA . GLY A 1 97 ? -1.451 -5.702 13.806 1.00 87.94 97 GLY A CA 1
ATOM 678 C C . GLY A 1 97 ? -2.611 -5.967 12.834 1.00 87.94 97 GLY A C 1
ATOM 679 O O . GLY A 1 97 ? -3.624 -6.529 13.239 1.00 87.94 97 GLY A O 1
ATOM 680 N N . VAL A 1 98 ? -2.469 -5.610 11.557 1.00 93.94 98 VAL A N 1
ATOM 681 C CA . VAL A 1 98 ? -3.441 -5.868 10.488 1.00 93.94 98 VAL A CA 1
ATOM 682 C C . VAL A 1 98 ? -3.058 -7.131 9.733 1.00 93.94 98 VAL A C 1
ATOM 684 O O . VAL A 1 98 ? -1.951 -7.226 9.212 1.00 93.94 98 VAL A O 1
ATOM 687 N N . SER A 1 99 ? -3.977 -8.086 9.620 1.00 94.81 99 SER A N 1
ATOM 688 C CA . SER A 1 99 ? -3.836 -9.256 8.752 1.00 94.81 99 SER A CA 1
ATOM 689 C C . SER A 1 99 ? -4.109 -8.890 7.295 1.00 94.81 99 SER A C 1
ATOM 691 O O . SER A 1 99 ? -5.143 -8.302 6.974 1.00 94.81 99 SER A O 1
ATOM 693 N N . VAL A 1 100 ? -3.204 -9.271 6.397 1.00 94.69 100 VAL A N 1
ATOM 694 C CA . VAL A 1 100 ? -3.270 -8.927 4.974 1.00 94.69 100 VAL A CA 1
ATOM 695 C C . VAL A 1 100 ? -3.571 -10.179 4.162 1.00 94.69 100 VAL A C 1
ATOM 697 O O . VAL A 1 100 ? -2.795 -11.134 4.135 1.00 94.69 100 VAL A O 1
ATOM 700 N N . SER A 1 101 ? -4.727 -10.176 3.506 1.00 93.62 101 SER A N 1
ATOM 701 C CA . SER A 1 101 ? -5.218 -11.270 2.675 1.00 93.62 101 SER A CA 1
ATOM 702 C C . SER A 1 101 ? -5.094 -10.919 1.201 1.00 93.62 101 SER A C 1
ATOM 704 O O . SER A 1 101 ? -5.635 -9.915 0.743 1.00 93.62 101 SER A O 1
ATOM 706 N N . TYR A 1 102 ? -4.434 -11.788 0.446 1.00 91.88 102 TYR A N 1
ATOM 707 C CA . TYR A 1 102 ? -4.247 -11.637 -0.992 1.00 91.88 102 TYR A CA 1
ATOM 708 C C . TYR A 1 102 ? -5.280 -12.493 -1.717 1.00 91.88 102 TYR A C 1
ATOM 710 O O . TYR A 1 102 ? -5.350 -13.702 -1.493 1.00 91.88 102 TYR A O 1
ATOM 718 N N . ARG A 1 103 ? -6.103 -11.864 -2.553 1.00 85.81 103 ARG A N 1
ATOM 719 C CA . ARG A 1 103 ? -7.079 -12.534 -3.414 1.00 85.81 103 ARG A CA 1
ATOM 720 C C . ARG A 1 103 ? -6.666 -12.368 -4.871 1.00 85.81 103 ARG A C 1
ATOM 722 O O . ARG A 1 103 ? -6.132 -11.323 -5.240 1.00 85.81 103 ARG A O 1
ATOM 729 N N . ASN A 1 104 ? -6.908 -13.402 -5.665 1.00 69.38 104 ASN A N 1
ATOM 730 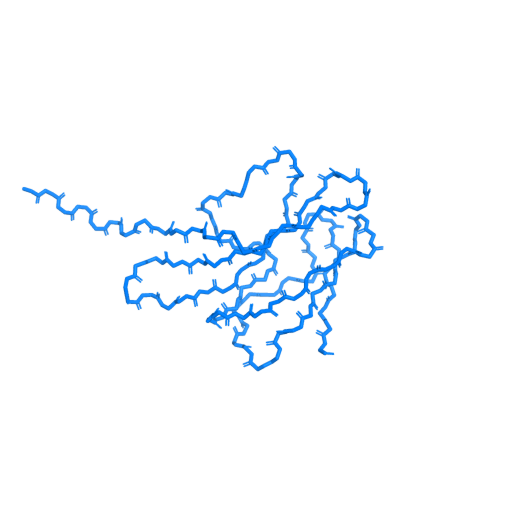C CA . ASN A 1 104 ? -6.731 -13.372 -7.112 1.00 69.38 104 ASN A CA 1
ATOM 731 C C . ASN A 1 104 ? -8.087 -13.225 -7.795 1.00 69.38 104 ASN A C 1
ATOM 733 O O . ASN A 1 104 ? -9.051 -13.826 -7.267 1.00 69.38 104 ASN A O 1
#

Radius of gyration: 14.3 Å; chains: 1; bounding box: 43×35×29 Å

pLDDT: mean 86.6, std 12.6, range [41.28, 95.5]

Foldseek 3Di:
DPPPPQQQWDWAWPDWAAFPVRQKIKTWTWTDRDDVGFIKIAIAIDTNPDDDDSDGHPAWIWGHDWPWDWDHPHPQEIEIERCPPTHTPDHDCGDPNHGYHYDD

Sequence (104 aa):
MILSGCDPCENETSQTVISPSGKLKAVVFNRSCGATTGFSTQVSVIPASESLPDEGGNTLVLGGTVPLTVAWRSDASLNLSGLGAASVFNRSSSVAGVSVSYRN

=== Feature glossary ===
The record interleaves many kinds of information about one protein. Here is each kind framed as the question it answers.

Q: What are the backbone torsion angles?
A: φ (phi) and ψ (psi) are the two rotatable backbone dihedrals per residue: φ is the C(i-1)–N–Cα–C torsion, ψ is the N–Cα–C–N(i+1) torsion, both in degrees on (−180°, 180°]. α-helical residues cluster near (−60°, −45°); β-strand residues near (−120°, +130°). A Ramachandran plot is simply a scatter of (φ, ψ) for every residue.

Q: What is the amino-acid chain?
A: This is the polypeptide sequence — one letter per residue, N-terminus first. Length ranges from a few dozen residues for small domains to over a thousand for large multi-domain proteins.

Q: How mobile is each atom in the crystal?
A: For experimental (PDB) structures, the B-factor (temperature factor) quantifies the positional spread of each atom in the crystal — a combination of thermal vibration and static disorder — in units of Å². High B-factors mark flexible loops or poorly resolved regions; low B-factors mark the rigid, well-ordered core.

Q: Are the domains correctly placed relative to each other?
A: Predicted Aligned Error (PAE) is an AlphaFold confidence matrix: entry (i, j) is the expected error in the position of residue j, in ångströms, when the prediction is superimposed on the true structure at residue i. Low PAE within a block of residues means that block is internally rigid and well-predicted; high PAE between two blocks means their relative placement is uncertain even if each block individually is confident.

Q: How confident is the AlphaFold model at each residue?
A: pLDDT is the predicted lDDT-Cα score: AlphaFold's confidence that the local environment of each residue (all inter-atomic distances within 15 Å) is correctly placed. It is a per-residue number between 0 and 100, with higher meaning more reliable.

Q: What family and function is it annotated with?
A: Functional annotations link the protein to curated databases. InterPro entries identify conserved domains and families by matching the sequence against member-database signatures (Pfam, PROSITE, CDD, …). Gene Ontology (GO) terms describe molecular function, biological process, and cellular component in a controlled vocabulary. CATH places the structure in a hierarchical fold classification (Class/Architecture/Topology/Homologous-superfamily). The organism is the source species.

Q: How big and how compact is the whole molecule?
A: Three whole-structure scalars: the radius of gyration (RMS distance of Cα from centroid, in Å), the count of Cα–Cα contacts (pairs closer than 8 Å and separated by more than four residues in sequence — i.e. tertiary, not local, contacts), and the bounding-box dimensions. Together they distinguish compact globular folds from extended fibres or disordered chains.

Q: What known structures does this most resemble?
A: The Foldseek neighbor list gives the closest experimentally determined structures in the PDB, ranked by structural alignment. TM-score near 1 means near-identical fold; near 0.3 means only rough topology match. This is how one finds what a novel AlphaFold prediction most resembles in the solved-structure universe.

Q: Which residues are buried vs exposed?
A: SASA measures how much of the protein is reachable by solvent. It is computed by rolling a water-sized probe over the atomic surface and summing the exposed area (Å²). Per-residue SASA distinguishes core (buried, low SASA) from surface (exposed, high SASA) residues; total SASA is a whole-molecule size measure.

Q: Which residues are in helices, strands, or loops?
A: Eight-state secondary structure (DSSP): H is the canonical α-helix, G the tighter 3₁₀-helix, I the wider π-helix; E/B are β-structure, T and S are turns and bends, and '-' is everything else. DSSP derives these from the pattern of main-chain N–H···O=C hydrogen bonds, not from the sequence.

Q: Where is each backbone atom in 3D?
A: Structure coordinates are given as an mmCIF _atom_site loop: one row per atom with element, residue name, chain id, sequence number, and x/y/z position in Å. Only the four main-chain atoms per residue are included here; side chains are omitted to keep the record compact.

Q: What if only a Cα trace is available?
A: Three-state secondary structure (P-SEA) collapses the eight DSSP classes into helix (a), strand (b), and coil (c). P-SEA assigns these from Cα geometry alone — distances and angles — without requiring backbone oxygens, so it works on any Cα trace.

Q: What do the rendered images show?
A: The six renders are orthographic views along the three Cartesian axes in both directions. Representation (cartoon, sticks, or surface) and color scheme (sequence-rainbow or by-chain) vary across proteins so the training set covers all the common visualization conventions.

Q: What does the local fold look like, residue by residue?
A: Foldseek's 3Di representation compresses backbone geometry into a per-residue letter drawn from a learned twenty-state alphabet. It captures the tertiary interaction pattern around each residue — which residues are packed against it in space, regardless of where they are in sequence.

Q: What do the diagnostic plots show?
A: The contact map is a binary N×N matrix image: pixel (i, j) is dark where Cα_i and Cα_j are within 8 Å and |i−j|>4. Because the |i−j|>4 filter removes local helical contacts, off-diagonal stripes parallel to the main diagonal indicate parallel β-sheets; stripes perpendicular to it indicate antiparallel β-sheets. The Ramachandran plot scatters every residue's (φ, ψ) pair against the sterically allowed regions. The PAE heatmap renders the predicted-aligned-error matrix.